Protein AF-A0A1N6PZW9-F1 (afdb_monomer_lite)

Structure (mmCIF, N/CA/C/O backbone):
data_AF-A0A1N6PZW9-F1
#
_entry.id   AF-A0A1N6PZW9-F1
#
loop_
_atom_site.group_PDB
_atom_site.id
_atom_site.type_symbol
_atom_site.label_atom_id
_atom_site.label_alt_id
_atom_site.label_comp_id
_atom_site.label_asym_id
_atom_site.label_entity_id
_atom_site.label_seq_id
_atom_site.pdbx_PDB_ins_code
_atom_site.Cartn_x
_atom_site.Cartn_y
_atom_site.Cartn_z
_atom_site.occupancy
_atom_site.B_iso_or_equiv
_atom_site.auth_seq_id
_atom_site.auth_comp_id
_atom_site.auth_asym_id
_atom_site.auth_atom_id
_atom_site.pdbx_PDB_model_num
ATOM 1 N N . MET A 1 1 ? 8.592 -57.191 2.520 1.00 36.69 1 MET A N 1
ATOM 2 C CA . MET A 1 1 ? 7.883 -56.067 1.865 1.00 36.69 1 MET A CA 1
ATOM 3 C C . MET A 1 1 ? 8.512 -54.757 2.324 1.00 36.69 1 MET A C 1
ATOM 5 O O . MET A 1 1 ? 8.290 -54.355 3.458 1.00 36.69 1 MET A O 1
ATOM 9 N N . ALA A 1 2 ? 9.356 -54.140 1.493 1.00 46.78 2 ALA A N 1
ATOM 10 C CA . ALA A 1 2 ? 10.024 -52.878 1.812 1.00 46.78 2 ALA A CA 1
ATOM 11 C C . 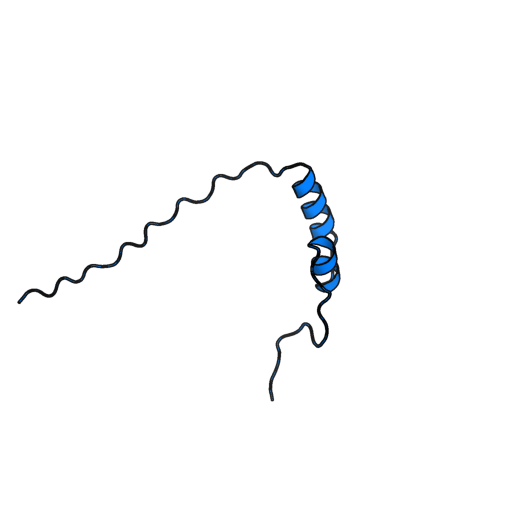ALA A 1 2 ? 9.090 -51.704 1.480 1.00 46.78 2 ALA A C 1
ATOM 13 O O . ALA A 1 2 ? 8.710 -51.520 0.326 1.00 46.78 2 ALA A O 1
ATOM 14 N N . LYS A 1 3 ? 8.676 -50.934 2.491 1.00 52.03 3 LYS A N 1
ATOM 15 C CA . LYS A 1 3 ? 7.889 -49.711 2.296 1.00 52.03 3 LYS A CA 1
ATOM 16 C C . LYS A 1 3 ? 8.865 -48.570 2.011 1.00 52.03 3 LYS A C 1
ATOM 18 O O . LYS A 1 3 ? 9.607 -48.159 2.895 1.00 52.03 3 LYS A O 1
ATOM 23 N N . SER A 1 4 ? 8.885 -48.116 0.761 1.00 52.88 4 SER A N 1
ATOM 24 C CA . SER A 1 4 ? 9.686 -46.982 0.300 1.00 52.88 4 SER A CA 1
ATOM 25 C C . SER A 1 4 ? 9.183 -45.693 0.953 1.00 52.88 4 SER A C 1
ATOM 27 O O . SER A 1 4 ? 8.095 -45.211 0.639 1.00 52.88 4 SER A O 1
ATOM 29 N N . SER A 1 5 ? 9.953 -45.141 1.889 1.00 62.91 5 SER A N 1
ATOM 30 C CA . SER A 1 5 ? 9.754 -43.787 2.398 1.00 62.91 5 SER A CA 1
ATOM 31 C C . SER A 1 5 ? 10.409 -42.805 1.427 1.00 62.91 5 SER A C 1
ATOM 33 O O . SER A 1 5 ? 11.544 -42.377 1.630 1.00 62.91 5 S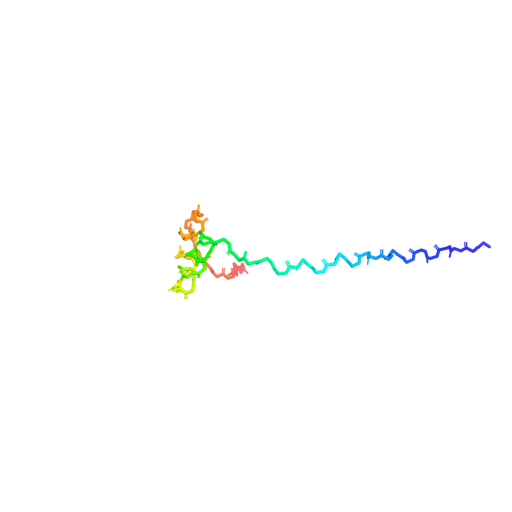ER A O 1
ATOM 35 N N . LEU A 1 6 ? 9.707 -42.468 0.345 1.00 59.41 6 LEU A N 1
ATOM 36 C CA . LEU A 1 6 ? 10.088 -41.348 -0.513 1.00 59.41 6 LEU A CA 1
ATOM 37 C C . LEU A 1 6 ? 9.829 -40.050 0.256 1.00 59.41 6 LEU A C 1
ATOM 39 O O . LEU A 1 6 ? 8.731 -39.494 0.246 1.00 59.41 6 LEU A O 1
ATOM 43 N N . THR A 1 7 ? 10.853 -39.581 0.962 1.00 58.94 7 T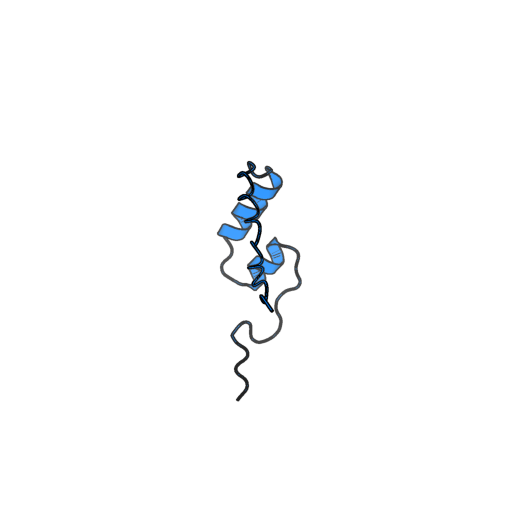HR A N 1
ATOM 44 C CA . THR A 1 7 ? 10.942 -38.210 1.455 1.00 58.94 7 THR A CA 1
ATOM 45 C C . THR A 1 7 ? 10.835 -37.276 0.255 1.00 58.94 7 THR A C 1
ATOM 47 O O . THR A 1 7 ? 11.707 -37.230 -0.610 1.00 58.94 7 THR A O 1
ATOM 50 N N . ARG A 1 8 ? 9.720 -36.546 0.170 1.00 57.53 8 ARG A N 1
ATOM 51 C CA . ARG A 1 8 ? 9.493 -35.509 -0.836 1.00 57.53 8 ARG A CA 1
ATOM 52 C C . ARG A 1 8 ? 10.544 -34.418 -0.637 1.00 57.53 8 ARG A C 1
ATOM 54 O O . ARG A 1 8 ? 10.398 -33.575 0.243 1.00 57.53 8 ARG A O 1
ATOM 61 N N . VAL A 1 9 ? 11.611 -34.455 -1.431 1.00 59.88 9 VAL A N 1
ATOM 62 C CA . VAL A 1 9 ? 12.583 -33.365 -1.519 1.00 59.88 9 VAL A CA 1
ATOM 63 C C . VAL A 1 9 ? 11.827 -32.163 -2.074 1.00 59.88 9 VAL A C 1
ATOM 65 O O . VAL A 1 9 ? 11.469 -32.125 -3.248 1.00 59.88 9 VAL A O 1
ATOM 68 N N . THR A 1 10 ? 11.495 -31.205 -1.212 1.00 62.91 10 THR A N 1
ATOM 69 C CA . THR A 1 10 ? 11.061 -29.886 -1.659 1.00 62.91 10 THR A CA 1
ATOM 70 C C . THR A 1 10 ? 12.272 -29.234 -2.304 1.00 62.91 10 THR A C 1
ATOM 72 O O . THR A 1 10 ? 13.198 -28.830 -1.598 1.00 62.91 10 THR A O 1
ATOM 75 N N . ASP A 1 11 ? 12.279 -29.195 -3.634 1.00 57.56 11 ASP A N 1
ATOM 76 C CA . ASP A 1 11 ? 13.170 -28.354 -4.422 1.00 57.56 11 ASP A CA 1
ATOM 77 C C . ASP A 1 11 ? 13.129 -26.949 -3.809 1.00 57.56 11 ASP A C 1
ATOM 79 O O . ASP A 1 11 ? 12.084 -26.288 -3.786 1.00 57.56 11 ASP A O 1
ATOM 83 N N . LYS A 1 12 ? 14.224 -26.542 -3.158 1.00 63.66 12 LYS A N 1
ATOM 84 C CA . LYS A 1 12 ? 14.330 -25.182 -2.642 1.00 63.66 12 LYS A CA 1
ATOM 85 C C . LYS A 1 12 ? 14.405 -24.285 -3.865 1.00 63.66 12 LYS A C 1
ATOM 87 O O . LYS A 1 12 ? 15.483 -24.132 -4.433 1.00 63.66 12 LYS A O 1
ATOM 92 N N . ALA A 1 13 ? 13.269 -23.696 -4.233 1.00 66.06 13 ALA A N 1
ATOM 93 C CA . ALA A 1 13 ? 13.215 -22.644 -5.232 1.00 66.06 13 ALA A CA 1
ATOM 94 C C . ALA A 1 13 ? 14.338 -21.642 -4.930 1.00 66.06 13 ALA A C 1
ATOM 96 O O . ALA A 1 13 ? 14.413 -21.090 -3.826 1.00 66.06 13 ALA A O 1
ATOM 97 N N . ALA A 1 14 ? 15.259 -21.490 -5.882 1.00 68.50 14 ALA A N 1
ATOM 98 C CA . ALA A 1 14 ? 16.406 -20.611 -5.734 1.00 68.50 14 ALA A CA 1
ATOM 99 C C . ALA A 1 14 ? 15.927 -19.200 -5.348 1.00 68.50 14 ALA A C 1
ATOM 101 O O . ALA A 1 14 ? 14.913 -18.737 -5.884 1.00 68.50 14 ALA A O 1
ATOM 102 N N . PRO A 1 15 ? 16.625 -18.497 -4.434 1.00 67.94 15 PRO A N 1
ATOM 103 C CA . PRO A 1 15 ? 16.224 -17.154 -4.055 1.00 67.94 15 PRO A CA 1
ATOM 104 C C . PRO A 1 15 ? 16.214 -16.271 -5.311 1.00 67.94 15 PRO A C 1
ATOM 106 O O . PRO A 1 15 ? 17.191 -16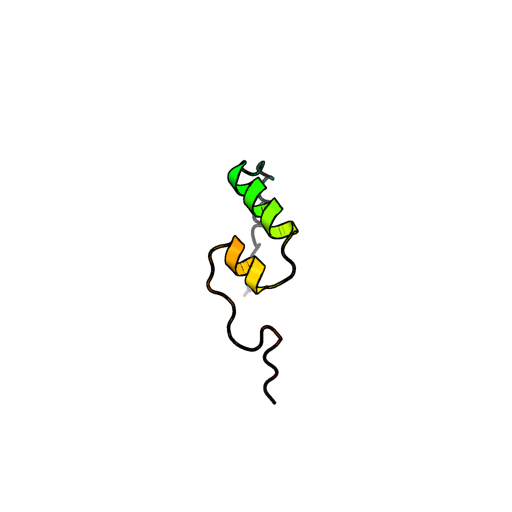.282 -6.074 1.00 67.94 15 PRO A O 1
ATOM 109 N N . PRO A 1 16 ? 15.124 -15.528 -5.574 1.00 72.62 16 PRO A N 1
ATOM 110 C CA . PRO A 1 16 ? 15.066 -14.653 -6.731 1.00 72.62 16 PRO A CA 1
ATOM 111 C C . PRO A 1 16 ? 16.217 -13.649 -6.647 1.00 72.62 16 PRO A C 1
ATOM 113 O O . PRO A 1 16 ? 16.427 -13.008 -5.616 1.00 72.62 16 PRO A O 1
ATOM 116 N N . ARG A 1 17 ? 16.990 -13.528 -7.734 1.00 76.25 17 ARG A N 1
ATOM 117 C CA . ARG A 1 17 ? 18.092 -12.560 -7.808 1.00 76.25 17 ARG A CA 1
ATOM 118 C C . ARG A 1 17 ? 17.523 -11.154 -7.572 1.00 76.25 17 ARG A C 1
ATOM 120 O O . ARG A 1 17 ? 16.517 -10.825 -8.208 1.00 76.25 17 ARG A O 1
ATOM 127 N N . PRO A 1 18 ? 18.142 -10.323 -6.713 1.00 67.19 18 PRO A N 1
ATOM 128 C CA . PRO A 1 18 ? 17.667 -8.968 -6.471 1.00 67.19 18 PRO A CA 1
ATOM 129 C C . PRO A 1 18 ? 17.752 -8.172 -7.776 1.00 67.19 18 PRO A C 1
ATOM 131 O O . PRO A 1 18 ? 18.836 -7.871 -8.276 1.00 67.19 18 PRO A O 1
ATOM 134 N N . ARG A 1 19 ? 16.593 -7.879 -8.369 1.00 73.81 19 ARG A N 1
ATOM 135 C CA . ARG A 1 19 ? 16.484 -6.961 -9.505 1.00 73.81 19 ARG A CA 1
ATOM 136 C C . ARG A 1 19 ? 16.492 -5.542 -8.953 1.00 73.81 19 ARG A C 1
ATOM 138 O O . ARG A 1 19 ? 15.864 -5.285 -7.927 1.00 73.81 19 ARG A O 1
ATOM 145 N N . LYS A 1 20 ? 17.197 -4.630 -9.624 1.00 77.38 20 LYS A N 1
ATOM 146 C CA . LYS A 1 20 ? 17.077 -3.205 -9.304 1.00 77.38 20 LYS A CA 1
ATOM 147 C C . LYS A 1 20 ? 15.616 -2.797 -9.537 1.00 77.38 20 LYS A C 1
ATOM 149 O O . LYS A 1 20 ? 15.071 -3.179 -10.577 1.00 77.38 20 LYS A O 1
ATOM 154 N N . PRO A 1 21 ? 14.971 -2.123 -8.575 1.00 71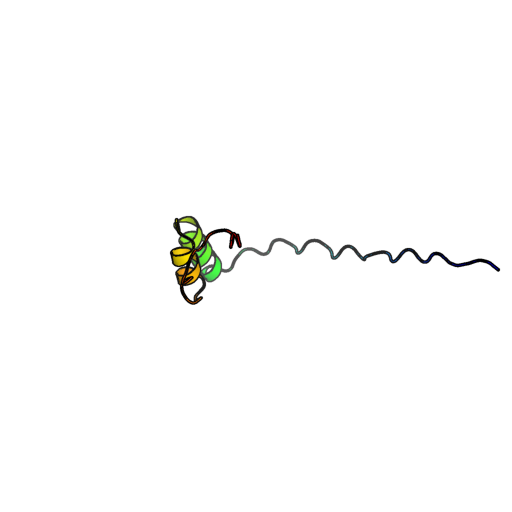.62 21 PRO A N 1
ATOM 155 C CA . PRO A 1 21 ? 13.605 -1.664 -8.754 1.00 71.62 21 PRO A CA 1
ATOM 156 C C . PRO A 1 21 ? 13.540 -0.676 -9.922 1.00 71.62 21 PRO A C 1
ATOM 158 O O . PRO A 1 21 ? 14.464 0.098 -10.154 1.00 71.62 21 PRO A O 1
ATOM 161 N N . ASP A 1 22 ? 12.446 -0.739 -10.674 1.00 85.19 22 ASP A N 1
ATOM 162 C CA . ASP A 1 22 ? 12.102 0.275 -11.669 1.00 85.19 22 ASP A CA 1
ATOM 163 C C . ASP A 1 22 ? 11.906 1.635 -10.955 1.00 85.19 22 ASP A C 1
ATOM 165 O O . ASP A 1 22 ? 11.400 1.632 -9.826 1.00 85.19 22 ASP A O 1
ATOM 169 N N . PRO A 1 23 ? 12.248 2.792 -11.555 1.00 86.44 23 PRO A N 1
ATOM 170 C CA . PRO A 1 23 ? 11.963 4.112 -10.978 1.00 86.44 23 PRO A CA 1
ATOM 171 C C . PRO A 1 23 ? 10.509 4.296 -10.506 1.00 86.44 23 PRO A C 1
ATOM 173 O O . PRO A 1 23 ? 10.263 4.971 -9.504 1.00 86.44 23 PRO A O 1
ATOM 176 N N . ALA A 1 24 ? 9.526 3.671 -11.164 1.00 86.69 24 ALA A N 1
ATOM 177 C CA . ALA A 1 24 ? 8.140 3.677 -10.688 1.00 86.69 24 ALA A CA 1
ATOM 178 C C . ALA A 1 24 ? 7.987 2.942 -9.344 1.00 86.69 24 ALA A C 1
ATOM 180 O O . ALA A 1 24 ? 7.261 3.384 -8.451 1.00 86.69 24 ALA A O 1
ATOM 181 N N . THR A 1 25 ? 8.713 1.836 -9.176 1.00 88.00 25 THR A N 1
ATOM 182 C CA . THR A 1 25 ? 8.742 1.068 -7.927 1.00 88.00 25 THR A CA 1
ATOM 183 C C . THR A 1 25 ? 9.447 1.850 -6.821 1.00 88.00 25 THR A C 1
ATOM 185 O O . THR A 1 25 ? 8.980 1.839 -5.686 1.00 88.00 25 THR A O 1
ATOM 188 N N . GLU A 1 26 ? 10.521 2.578 -7.133 1.00 90.94 26 GLU A N 1
ATOM 189 C CA . GLU A 1 26 ? 11.222 3.423 -6.156 1.00 90.94 26 GLU A CA 1
ATOM 190 C C . GLU A 1 26 ? 10.310 4.508 -5.571 1.00 90.94 26 GLU A C 1
ATOM 192 O O . GLU A 1 26 ? 10.260 4.674 -4.351 1.00 90.94 26 GLU A O 1
ATOM 197 N N . GLN A 1 27 ? 9.501 5.168 -6.407 1.00 92.19 27 GLN A N 1
ATOM 198 C CA . GLN A 1 27 ? 8.519 6.152 -5.940 1.00 92.19 27 GLN A CA 1
ATOM 199 C C . GLN A 1 27 ? 7.454 5.531 -5.029 1.00 92.19 27 GLN A C 1
ATOM 201 O O . GLN A 1 27 ? 7.063 6.129 -4.024 1.00 92.19 27 GLN A O 1
ATOM 206 N N . VAL A 1 28 ? 6.973 4.329 -5.358 1.00 92.75 28 VAL A N 1
ATOM 207 C CA . VAL A 1 28 ? 6.005 3.605 -4.521 1.00 92.75 28 VAL A CA 1
ATOM 208 C C . VAL A 1 28 ? 6.633 3.228 -3.179 1.00 92.75 28 VAL A C 1
ATOM 210 O O . VAL A 1 28 ? 6.014 3.434 -2.135 1.00 92.75 28 VAL A O 1
ATOM 213 N N . VAL A 1 29 ? 7.877 2.744 -3.182 1.00 92.44 29 VAL A N 1
ATOM 214 C CA . VAL A 1 29 ? 8.624 2.408 -1.962 1.00 92.44 29 VAL A CA 1
ATOM 215 C C . VAL A 1 29 ? 8.840 3.644 -1.094 1.00 92.44 29 VAL A C 1
ATOM 217 O O . VAL A 1 29 ? 8.655 3.577 0.121 1.00 92.44 29 VAL A O 1
ATOM 220 N N . GLU A 1 30 ? 9.187 4.785 -1.686 1.00 94.81 30 GLU A N 1
ATOM 221 C CA . GLU A 1 30 ? 9.361 6.030 -0.943 1.00 94.81 30 GLU A CA 1
ATOM 222 C C . GLU A 1 30 ? 8.048 6.502 -0.304 1.00 94.81 30 GLU A C 1
ATOM 224 O O . GLU A 1 30 ? 8.030 6.870 0.873 1.00 94.81 30 GLU A O 1
ATOM 229 N N . ARG A 1 31 ? 6.931 6.425 -1.037 1.00 93.94 31 ARG A N 1
ATOM 230 C CA . ARG A 1 31 ? 5.599 6.731 -0.495 1.00 93.94 31 ARG A CA 1
ATOM 231 C C . ARG A 1 31 ? 5.240 5.792 0.652 1.00 93.94 31 ARG A C 1
ATOM 233 O O . ARG A 1 31 ? 4.839 6.277 1.706 1.00 93.94 31 ARG A O 1
ATOM 240 N N . LEU A 1 32 ? 5.453 4.483 0.492 1.00 94.12 32 LEU A N 1
ATOM 241 C CA . LEU A 1 32 ? 5.212 3.483 1.540 1.00 94.12 32 LEU A CA 1
ATOM 242 C C . LEU A 1 32 ? 6.035 3.756 2.801 1.00 94.12 32 LEU A C 1
ATOM 244 O O . LEU A 1 32 ? 5.495 3.696 3.902 1.00 94.12 32 LEU A O 1
ATOM 248 N N . ARG A 1 33 ? 7.312 4.129 2.663 1.00 94.19 33 ARG A N 1
ATOM 249 C CA . ARG A 1 33 ? 8.177 4.466 3.809 1.00 94.19 33 ARG A CA 1
ATOM 250 C C . ARG A 1 33 ? 7.665 5.643 4.638 1.00 94.19 33 ARG A C 1
ATOM 252 O O . ARG A 1 33 ? 7.982 5.723 5.820 1.00 94.19 33 ARG A O 1
ATOM 259 N N . ARG A 1 34 ? 6.903 6.561 4.037 1.00 95.06 34 ARG A N 1
ATOM 260 C CA . ARG A 1 34 ? 6.334 7.731 4.726 1.00 95.06 34 ARG A CA 1
ATOM 261 C C . ARG A 1 34 ? 4.983 7.443 5.393 1.00 95.06 34 ARG A C 1
ATOM 263 O O . ARG A 1 34 ? 4.541 8.262 6.196 1.00 95.06 34 ARG A O 1
ATOM 270 N N . THR A 1 35 ? 4.337 6.318 5.077 1.00 94.81 35 THR A N 1
ATOM 271 C CA . THR A 1 35 ? 3.024 5.966 5.643 1.00 94.81 35 THR A CA 1
ATOM 272 C C . THR A 1 35 ? 3.116 5.577 7.117 1.00 94.81 35 THR A C 1
ATOM 274 O O . THR A 1 35 ? 4.075 4.940 7.551 1.00 94.81 35 THR A O 1
ATOM 277 N N . ARG A 1 36 ? 2.106 5.965 7.900 1.00 92.56 36 ARG A N 1
ATOM 278 C CA . ARG A 1 36 ? 2.006 5.707 9.347 1.00 92.56 36 ARG A CA 1
ATOM 279 C C . ARG A 1 36 ? 0.759 4.925 9.740 1.00 92.56 36 ARG A C 1
ATOM 281 O O . ARG A 1 36 ? 0.660 4.477 10.880 1.00 92.56 36 ARG A O 1
ATOM 288 N N . SER A 1 37 ? -0.190 4.753 8.823 1.00 91.00 37 SER A N 1
ATOM 289 C CA . SER A 1 37 ? -1.424 4.009 9.069 1.00 91.00 37 SER A CA 1
ATOM 290 C C . SER A 1 37 ? -1.684 2.953 7.998 1.00 91.00 37 SER A C 1
ATOM 292 O O . SER A 1 37 ? -1.297 3.094 6.838 1.00 91.00 37 SER A O 1
ATOM 294 N N . ALA A 1 38 ? -2.396 1.887 8.373 1.00 88.94 38 ALA A N 1
ATOM 295 C CA . ALA A 1 38 ? -2.782 0.837 7.431 1.00 88.94 38 ALA A CA 1
ATOM 296 C C . ALA A 1 38 ? -3.644 1.383 6.276 1.00 88.94 38 ALA A C 1
ATOM 298 O O . ALA A 1 38 ? -3.514 0.930 5.143 1.00 88.94 38 ALA A O 1
ATOM 299 N N . ASN A 1 39 ? -4.470 2.400 6.541 1.00 90.12 39 ASN A N 1
ATOM 300 C CA . ASN A 1 39 ? -5.282 3.041 5.508 1.00 90.12 39 ASN A CA 1
ATOM 301 C C . ASN A 1 39 ? -4.436 3.874 4.533 1.00 90.12 39 ASN A C 1
ATOM 303 O O . ASN A 1 39 ? -4.699 3.858 3.332 1.00 90.12 39 ASN A O 1
ATOM 307 N N . GLU A 1 40 ? -3.381 4.542 5.003 1.00 91.50 40 GLU A N 1
ATOM 308 C CA . GLU A 1 40 ? -2.421 5.203 4.110 1.00 91.50 40 GLU A CA 1
ATOM 309 C C . GLU A 1 40 ? -1.696 4.195 3.219 1.00 91.50 40 GLU A C 1
ATOM 311 O O . GLU A 1 40 ? -1.576 4.431 2.018 1.00 91.50 40 GLU A O 1
ATOM 316 N N . ILE A 1 41 ? -1.285 3.050 3.777 1.00 93.62 41 ILE A N 1
ATOM 317 C CA . ILE A 1 41 ? -0.692 1.961 2.992 1.00 93.62 41 ILE A CA 1
ATOM 318 C C . ILE A 1 41 ? -1.664 1.540 1.891 1.00 93.62 41 ILE A C 1
ATOM 320 O O . ILE A 1 41 ? -1.264 1.536 0.729 1.00 93.62 41 ILE A O 1
ATOM 324 N N . THR A 1 42 ? -2.937 1.265 2.219 1.00 92.06 42 THR A N 1
ATOM 325 C CA . THR A 1 42 ? -3.939 0.862 1.213 1.00 92.06 42 THR A CA 1
ATOM 326 C C . THR A 1 42 ? -4.101 1.888 0.098 1.00 92.06 42 THR A C 1
ATOM 328 O O . THR A 1 42 ? -4.176 1.496 -1.063 1.00 92.06 42 THR A O 1
ATOM 331 N N . SER A 1 43 ? -4.060 3.184 0.414 1.00 92.69 43 SER A N 1
ATOM 332 C CA . SER A 1 43 ? -4.127 4.250 -0.590 1.00 92.69 43 SER A CA 1
ATOM 333 C C . SER A 1 43 ? -2.921 4.244 -1.533 1.00 92.69 43 SER A C 1
ATOM 335 O O . SER A 1 43 ? -3.089 4.442 -2.733 1.00 92.69 43 SER A O 1
ATOM 337 N N . VAL A 1 44 ? -1.711 3.986 -1.021 1.00 93.06 44 VAL A N 1
ATOM 338 C CA . VAL A 1 44 ? -0.484 3.941 -1.840 1.00 93.06 44 VAL A CA 1
ATOM 339 C C . VAL A 1 44 ? -0.485 2.754 -2.804 1.00 93.06 44 VAL A C 1
ATOM 341 O O . VAL A 1 44 ? -0.043 2.898 -3.941 1.00 93.06 44 VAL A O 1
ATOM 344 N N . ILE A 1 45 ? -1.004 1.600 -2.378 1.00 92.50 45 ILE A N 1
ATOM 345 C CA . ILE A 1 45 ? -1.068 0.382 -3.205 1.00 92.50 45 ILE A CA 1
ATOM 346 C C . ILE A 1 45 ? -2.375 0.247 -4.006 1.00 92.50 45 ILE A C 1
ATOM 348 O O . ILE A 1 45 ? -2.587 -0.774 -4.656 1.00 92.50 45 ILE A O 1
ATOM 352 N N . GLY A 1 46 ? -3.257 1.254 -3.968 1.00 92.00 46 GLY A N 1
ATOM 353 C CA . GLY A 1 46 ? -4.505 1.280 -4.742 1.00 92.00 46 GLY A CA 1
ATOM 354 C C . GLY A 1 46 ? -5.602 0.335 -4.237 1.00 92.00 46 GLY A C 1
ATOM 355 O O . GLY A 1 46 ? -6.491 -0.045 -4.998 1.00 92.00 46 GLY A O 1
ATOM 356 N N . LEU A 1 47 ? -5.558 -0.062 -2.966 1.00 90.31 47 LEU A N 1
ATOM 357 C CA . LEU A 1 47 ? -6.596 -0.870 -2.330 1.00 90.31 47 LEU A CA 1
ATOM 358 C C . LEU A 1 47 ? -7.661 0.004 -1.661 1.00 90.31 47 LEU A C 1
ATOM 360 O O . LEU A 1 47 ? -7.441 1.164 -1.314 1.00 90.31 47 LEU A O 1
ATOM 364 N N . LYS A 1 48 ? -8.840 -0.584 -1.437 1.00 91.19 48 LYS A N 1
ATOM 365 C CA . LYS A 1 48 ? -9.894 0.068 -0.655 1.00 91.19 48 LYS A CA 1
ATOM 366 C C . LYS A 1 48 ? -9.432 0.246 0.802 1.00 91.19 48 LYS A C 1
ATOM 368 O O . LYS A 1 48 ? -8.838 -0.686 1.346 1.00 91.19 48 LYS A O 1
ATOM 373 N N . PRO A 1 49 ? -9.766 1.377 1.453 1.00 89.38 49 PRO A N 1
ATOM 374 C CA . PRO A 1 49 ? -9.491 1.573 2.871 1.00 89.38 49 PRO A CA 1
ATOM 375 C C . PRO A 1 49 ? -10.100 0.466 3.730 1.00 89.38 49 PRO A C 1
ATOM 377 O O . PRO A 1 49 ? -11.211 -0.009 3.461 1.00 89.38 49 PRO A O 1
ATOM 380 N N . ILE A 1 50 ? -9.399 0.097 4.797 1.00 87.06 50 ILE A N 1
ATOM 381 C CA . ILE A 1 50 ? -9.874 -0.881 5.769 1.00 87.06 50 ILE A CA 1
ATOM 382 C C . ILE A 1 50 ? -11.013 -0.236 6.562 1.00 87.06 50 ILE A C 1
ATOM 384 O O . ILE A 1 50 ? -10.847 0.807 7.197 1.00 87.06 50 ILE A O 1
ATOM 388 N N . ARG A 1 51 ? -12.192 -0.859 6.515 1.00 85.12 51 ARG A N 1
ATOM 389 C CA . ARG A 1 51 ? -13.370 -0.458 7.294 1.00 85.12 51 ARG A CA 1
ATOM 390 C C . ARG A 1 51 ? -13.560 -1.428 8.462 1.00 85.12 51 ARG A C 1
ATOM 392 O O . ARG A 1 51 ? -13.397 -2.632 8.289 1.00 85.12 51 ARG A O 1
ATOM 399 N N . GLY A 1 52 ? -13.943 -0.911 9.630 1.00 78.38 52 GLY A N 1
ATOM 400 C CA . GLY A 1 52 ? -14.086 -1.695 10.865 1.00 78.38 52 GLY A CA 1
ATOM 401 C C . GLY A 1 52 ? -12.820 -1.691 11.733 1.00 78.38 52 GLY A C 1
ATOM 402 O O . GLY A 1 52 ? -11.899 -0.914 11.491 1.00 78.38 52 GLY A O 1
ATOM 403 N N . ARG A 1 53 ? -12.775 -2.529 12.780 1.00 69.69 53 ARG A N 1
ATOM 404 C CA . ARG A 1 53 ? -11.587 -2.649 13.646 1.00 69.69 53 ARG A CA 1
ATOM 405 C C . ARG A 1 53 ? -10.418 -3.203 12.821 1.00 69.69 53 ARG A C 1
ATOM 407 O O . ARG A 1 53 ? -10.472 -4.349 12.394 1.00 69.69 53 ARG A O 1
ATOM 414 N N . SER A 1 54 ? -9.365 -2.405 12.636 1.00 65.06 54 SER A N 1
ATOM 415 C CA . SER A 1 54 ? -8.115 -2.797 11.958 1.00 65.06 54 SER A CA 1
ATOM 416 C C . SER A 1 54 ? -7.171 -3.637 12.835 1.00 65.06 54 SER A C 1
ATOM 418 O O . SER A 1 54 ? -6.030 -3.884 12.452 1.00 65.06 54 SER A O 1
ATOM 420 N N . GLY A 1 55 ? -7.632 -4.057 14.016 1.00 68.94 55 GLY A N 1
ATOM 421 C CA . GLY A 1 55 ? -6.901 -4.921 14.939 1.00 68.94 55 GLY A CA 1
ATOM 422 C C . GLY A 1 55 ? -7.350 -6.383 14.856 1.00 68.94 55 GLY A C 1
ATOM 423 O O . GLY A 1 55 ? -8.318 -6.691 14.154 1.00 68.94 55 GLY A O 1
ATOM 424 N N . PRO A 1 56 ? -6.680 -7.288 15.595 1.00 68.69 56 PRO A N 1
ATOM 425 C CA . PRO A 1 56 ? -7.107 -8.674 15.726 1.00 68.69 56 PRO A CA 1
ATOM 426 C C . PRO A 1 56 ? -8.599 -8.726 16.050 1.00 68.69 56 PRO A C 1
ATOM 428 O O . PRO A 1 56 ? -9.073 -8.043 16.963 1.00 68.69 56 PRO A O 1
ATOM 431 N N . LYS A 1 57 ? -9.356 -9.505 15.275 1.00 72.00 57 LYS A N 1
ATOM 432 C CA . LYS A 1 57 ? -10.782 -9.698 15.522 1.00 72.00 57 LYS A CA 1
ATOM 433 C C . LYS A 1 57 ? -10.914 -10.596 16.752 1.0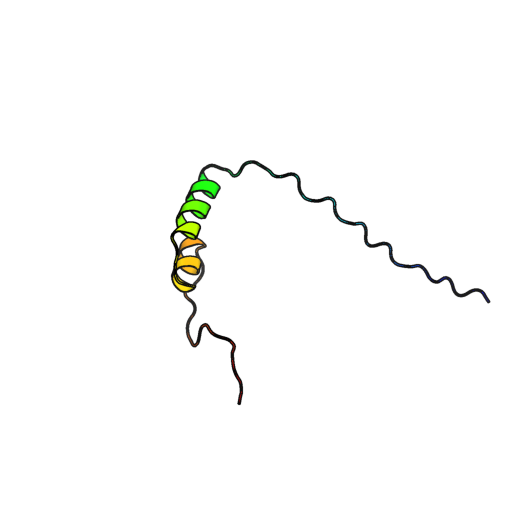0 72.00 57 LYS A C 1
ATOM 435 O O . LYS A 1 57 ? -10.954 -11.813 16.627 1.00 72.00 57 LYS A O 1
ATOM 440 N N . ILE A 1 58 ? -10.907 -9.986 17.936 1.00 67.50 58 ILE A N 1
ATOM 441 C CA . ILE A 1 58 ? -11.170 -10.686 19.193 1.00 67.50 58 ILE A CA 1
ATOM 442 C C . ILE A 1 58 ? -12.670 -10.988 19.203 1.00 67.50 58 ILE A C 1
ATOM 444 O O . ILE A 1 58 ? -13.488 -10.083 19.373 1.00 67.50 58 ILE A O 1
ATOM 448 N N . ALA A 1 59 ? -13.022 -12.237 18.908 1.00 68.81 59 ALA A N 1
ATOM 449 C CA . ALA A 1 59 ? -14.340 -12.770 19.212 1.00 68.81 59 ALA A CA 1
ATOM 450 C C . ALA A 1 59 ? -14.337 -13.146 20.699 1.00 68.81 59 ALA A C 1
ATOM 452 O O . ALA A 1 59 ? -13.423 -13.843 21.140 1.00 68.81 59 ALA A O 1
ATOM 453 N N . TYR A 1 60 ? -15.303 -12.617 21.448 1.00 62.06 60 TYR A N 1
ATOM 454 C CA . TYR A 1 60 ? -15.592 -13.024 22.822 1.00 62.06 60 TYR A CA 1
ATOM 455 C C . TYR A 1 60 ? -16.674 -14.098 22.798 1.00 62.06 60 TYR A C 1
ATOM 457 O O . TYR A 1 60 ? -17.564 -13.981 21.921 1.00 62.06 60 TYR A O 1
#

Secondary structure (DSSP, 8-state):
-------------PPPP-PPPPHHHHHHHHHHHH--SHHHHHHHTTPPPP-S--S-----

pLDDT: mean 77.81, std 14.94, range [36.69, 95.06]

Foldseek 3Di:
DDDDPPPPPPPPDPDPDDDDDDPVVVVLVVQCVPDDDPQSNCVSVVHDGDPDPPDPPDDD

Organism: NCBI:txid34006

Radius of gyration: 21.43 Å; chains: 1; bounding box: 34×64×34 Å

Sequence (60 aa):
MAKSSLTRVTDKAAPPRPRKPDPATEQVVERLRRTRSANEITSVIGLKPIRGRSGPKIAY